Protein AF-S4P6K6-F1 (afdb_monomer)

Sequence (75 aa):
MWQSKEDIIELFKGDQGLGFSILDYQDPIDPNGTVIVIRSLVPGGVAEKNGDISPGDRVMSVNGASIKNATLDQA

Structure (mmCIF, N/CA/C/O backbone):
data_AF-S4P6K6-F1
#
_entry.id   AF-S4P6K6-F1
#
loop_
_atom_site.group_PDB
_atom_site.id
_atom_site.type_symbol
_atom_site.label_atom_id
_atom_site.label_alt_id
_atom_site.label_comp_id
_atom_site.label_asym_id
_atom_site.label_entity_id
_atom_site.label_seq_id
_atom_site.pdbx_PDB_ins_code
_atom_site.Cartn_x
_atom_site.Cartn_y
_atom_site.Cartn_z
_atom_site.occupancy
_atom_site.B_iso_or_equiv
_atom_site.auth_seq_id
_atom_site.auth_comp_id
_atom_site.auth_asym_id
_atom_site.auth_atom_id
_atom_site.pdbx_PDB_model_num
ATOM 1 N N . MET A 1 1 ? 16.325 5.373 -0.673 1.00 71.12 1 MET A N 1
ATOM 2 C CA . MET A 1 1 ? 16.388 4.061 -1.351 1.00 71.12 1 MET A CA 1
ATOM 3 C C . MET A 1 1 ? 15.775 3.057 -0.386 1.00 71.12 1 MET A C 1
ATOM 5 O O . MET A 1 1 ? 16.136 3.128 0.784 1.00 71.12 1 MET A O 1
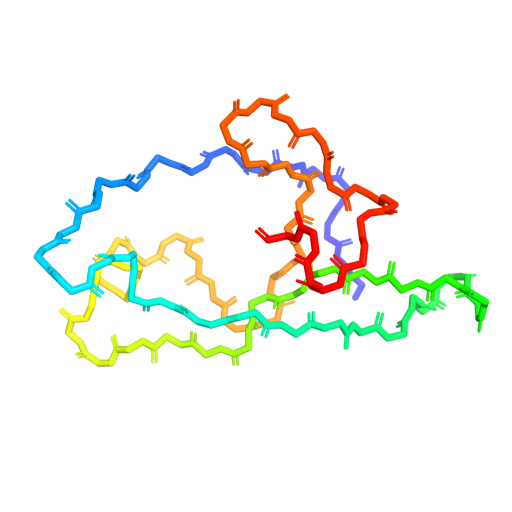ATOM 9 N N . TRP A 1 2 ? 14.804 2.240 -0.810 1.00 82.19 2 TRP A N 1
ATOM 10 C CA . TRP A 1 2 ? 1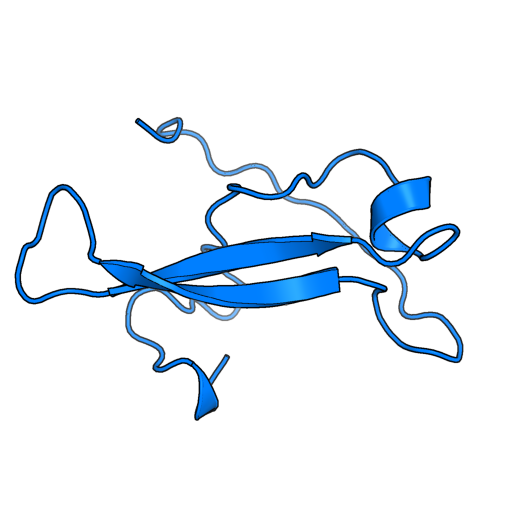4.172 1.258 0.085 1.00 82.19 2 TRP A CA 1
ATOM 11 C C . TRP A 1 2 ? 15.202 0.265 0.625 1.00 82.19 2 TRP A C 1
ATOM 13 O O . TRP A 1 2 ? 16.223 0.011 -0.019 1.00 82.19 2 TRP A O 1
ATOM 23 N N . GLN A 1 3 ? 14.945 -0.270 1.817 1.00 77.62 3 GLN A N 1
ATOM 24 C CA . GLN A 1 3 ? 15.801 -1.297 2.402 1.00 77.62 3 GLN A CA 1
ATOM 25 C C . GLN A 1 3 ? 15.714 -2.588 1.577 1.00 77.62 3 GLN A C 1
ATOM 27 O O . GLN A 1 3 ? 14.694 -2.876 0.956 1.00 77.62 3 GLN A O 1
ATOM 32 N N . SER A 1 4 ? 16.790 -3.374 1.565 1.00 78.94 4 SER A N 1
ATOM 33 C CA . SER A 1 4 ? 16.827 -4.668 0.871 1.00 78.94 4 SER A CA 1
ATOM 34 C C . SER A 1 4 ? 16.078 -5.777 1.615 1.00 78.94 4 SER A C 1
ATOM 36 O O . SER A 1 4 ? 15.793 -6.820 1.029 1.00 78.94 4 SER A O 1
ATOM 38 N N . LYS A 1 5 ? 15.785 -5.571 2.903 1.00 85.12 5 LYS A N 1
ATOM 39 C CA . LYS A 1 5 ? 15.039 -6.505 3.742 1.00 85.12 5 LYS A CA 1
ATOM 40 C C . LYS A 1 5 ? 13.547 -6.204 3.629 1.00 85.12 5 LYS A C 1
ATOM 42 O O . LYS A 1 5 ? 13.131 -5.073 3.855 1.00 85.12 5 LYS A O 1
ATOM 47 N N . GLU A 1 6 ? 12.773 -7.223 3.278 1.00 88.62 6 GLU A N 1
ATOM 48 C CA . GLU A 1 6 ? 11.313 -7.172 3.287 1.00 88.62 6 GLU A CA 1
ATOM 49 C C . GLU A 1 6 ? 10.828 -7.477 4.715 1.00 88.62 6 GLU A C 1
ATOM 51 O O . GLU A 1 6 ? 11.247 -8.476 5.310 1.00 88.62 6 GLU A O 1
ATOM 56 N N . ASP A 1 7 ? 9.968 -6.621 5.268 1.00 92.06 7 ASP A N 1
ATOM 57 C CA . ASP A 1 7 ? 9.289 -6.871 6.539 1.00 92.06 7 ASP A CA 1
ATOM 58 C C . ASP A 1 7 ? 7.869 -7.393 6.271 1.00 92.06 7 ASP A C 1
ATOM 60 O O . ASP A 1 7 ? 7.180 -6.935 5.357 1.00 92.06 7 ASP A O 1
ATOM 64 N N . ILE A 1 8 ? 7.447 -8.398 7.043 1.00 94.56 8 ILE A N 1
ATOM 65 C CA . ILE A 1 8 ? 6.118 -9.010 6.930 1.00 94.56 8 ILE A CA 1
ATOM 66 C C . ILE A 1 8 ? 5.226 -8.385 7.992 1.00 94.56 8 ILE A C 1
ATOM 68 O O . ILE A 1 8 ? 5.532 -8.468 9.180 1.00 94.56 8 ILE A O 1
ATOM 72 N N . ILE A 1 9 ? 4.121 -7.789 7.551 1.00 94.94 9 ILE A N 1
ATOM 73 C CA . ILE A 1 9 ? 3.176 -7.086 8.417 1.00 94.94 9 ILE A CA 1
ATOM 74 C C . ILE A 1 9 ? 1.810 -7.747 8.273 1.00 94.94 9 ILE A C 1
ATOM 76 O O . ILE A 1 9 ? 1.302 -7.926 7.164 1.00 94.94 9 ILE A O 1
ATOM 80 N N . GLU A 1 10 ? 1.216 -8.111 9.405 1.00 96.12 10 GLU A N 1
ATOM 81 C CA . GLU A 1 10 ? -0.121 -8.692 9.462 1.00 96.12 10 GLU A CA 1
ATOM 82 C C . GLU A 1 10 ? -1.144 -7.606 9.793 1.00 96.12 10 GLU A C 1
ATOM 84 O O . GLU A 1 10 ? -1.099 -6.981 10.851 1.00 96.12 10 GLU A O 1
ATOM 89 N N . LEU A 1 11 ? -2.101 -7.395 8.888 1.00 96.38 11 LEU A N 1
ATOM 90 C CA . LEU A 1 11 ? -3.202 -6.458 9.088 1.00 96.38 11 LEU A CA 1
ATOM 91 C C . LEU A 1 11 ? -4.535 -7.199 9.038 1.00 96.38 11 LEU A C 1
ATOM 93 O O . LEU A 1 11 ? -4.836 -7.919 8.085 1.00 96.38 11 LEU A O 1
ATOM 97 N N . PHE A 1 12 ? -5.376 -6.958 10.039 1.00 95.94 12 PHE A N 1
ATOM 98 C CA . PHE A 1 12 ? -6.735 -7.486 10.085 1.00 95.94 12 PHE A CA 1
ATOM 99 C C . PHE A 1 12 ? -7.703 -6.468 9.492 1.00 95.94 12 PHE A C 1
ATOM 101 O O . PHE A 1 12 ? -7.816 -5.342 9.976 1.00 95.94 12 PHE A O 1
ATOM 108 N N . LYS A 1 13 ? -8.412 -6.858 8.431 1.00 95.56 13 LYS A N 1
ATOM 109 C CA . LYS A 1 13 ? -9.370 -5.982 7.750 1.00 95.56 13 LYS A CA 1
ATOM 110 C C . LYS A 1 13 ? -10.485 -5.557 8.710 1.00 95.56 13 LYS A C 1
ATOM 112 O O . LYS A 1 13 ? -11.181 -6.408 9.254 1.00 95.56 13 LYS A O 1
ATOM 117 N N . GLY A 1 14 ? -10.653 -4.248 8.887 1.00 94.88 14 GLY A N 1
ATOM 118 C CA . GLY A 1 14 ? -11.787 -3.679 9.613 1.00 94.88 14 GLY A CA 1
ATOM 119 C C . GLY A 1 14 ? -12.989 -3.444 8.697 1.00 94.88 14 GLY A C 1
ATOM 120 O O . GLY A 1 14 ? -12.924 -3.683 7.488 1.00 94.88 14 GLY A O 1
ATOM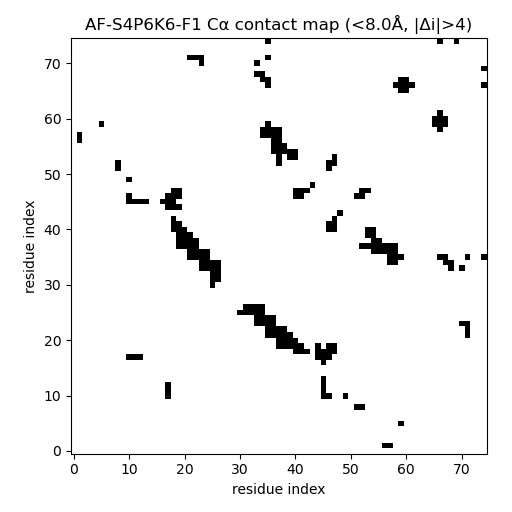 121 N N . ASP A 1 15 ? -14.065 -2.890 9.256 1.00 94.81 15 ASP A N 1
ATOM 122 C CA . ASP A 1 15 ? -15.325 -2.644 8.535 1.00 94.81 15 ASP A CA 1
ATOM 123 C C . ASP A 1 15 ? -15.158 -1.740 7.300 1.00 94.81 15 ASP A C 1
ATOM 125 O O . ASP A 1 15 ? -15.872 -1.887 6.310 1.00 94.81 15 ASP A O 1
ATOM 129 N N . GLN A 1 16 ? -14.182 -0.826 7.330 1.00 93.19 16 GLN A N 1
ATOM 130 C CA . GLN A 1 16 ? -13.857 0.082 6.221 1.00 93.19 16 GLN A CA 1
ATOM 131 C C . GLN A 1 16 ? -12.611 -0.344 5.424 1.00 93.19 16 GLN A C 1
ATOM 133 O O . GLN A 1 16 ? -12.078 0.432 4.633 1.00 93.19 16 GLN A O 1
ATOM 138 N N . GLY A 1 17 ? -12.127 -1.573 5.617 1.00 96.38 17 GLY A N 1
ATOM 139 C CA . GLY A 1 17 ? -10.936 -2.094 4.949 1.00 96.38 17 GLY A CA 1
ATOM 140 C C . GLY A 1 17 ? -9.660 -1.990 5.786 1.00 96.38 17 GLY A C 1
ATOM 141 O O . GLY A 1 17 ? -9.696 -2.048 7.014 1.00 96.38 17 GLY A O 1
ATOM 142 N N . LEU A 1 18 ? -8.516 -1.888 5.104 1.00 97.12 18 LEU A N 1
ATOM 143 C CA . LEU A 1 18 ? -7.188 -1.856 5.735 1.00 97.12 18 LEU A CA 1
ATOM 144 C C . LEU A 1 18 ? -6.711 -0.436 6.086 1.00 97.12 18 LEU A C 1
ATOM 146 O O . LEU A 1 18 ? -5.735 -0.270 6.811 1.00 97.12 18 LEU A O 1
ATOM 150 N N . GLY A 1 19 ? -7.412 0.601 5.622 1.00 97.50 19 GLY A N 1
ATOM 151 C CA . GLY A 1 19 ? -7.136 1.981 6.026 1.00 97.50 19 GLY A CA 1
ATOM 152 C C . GLY A 1 19 ? -5.867 2.586 5.424 1.00 97.50 19 GLY A C 1
ATOM 153 O O . GLY A 1 19 ? -5.240 3.419 6.069 1.00 97.50 19 GLY A O 1
ATOM 154 N N . PHE A 1 20 ? -5.493 2.199 4.206 1.00 97.56 20 PHE A N 1
ATOM 155 C CA . PHE A 1 20 ? -4.448 2.858 3.423 1.00 97.56 20 PHE A CA 1
ATOM 156 C C . PHE A 1 20 ? -4.822 2.885 1.938 1.00 97.56 20 PHE A C 1
ATOM 158 O O . PHE A 1 20 ? -5.731 2.175 1.508 1.00 97.56 20 PHE A O 1
ATOM 165 N N . SER A 1 21 ? -4.127 3.712 1.161 1.00 97.19 21 SER A N 1
ATOM 166 C CA . SER A 1 21 ? -4.199 3.709 -0.302 1.00 97.19 21 SER A CA 1
ATOM 167 C C . SER A 1 21 ? -2.826 3.449 -0.911 1.00 97.19 21 SER A C 1
ATOM 169 O O . SER A 1 21 ? -1.804 3.681 -0.262 1.00 97.19 21 SER A O 1
ATOM 171 N N . ILE A 1 22 ? -2.810 2.970 -2.152 1.00 96.69 22 ILE A N 1
ATOM 172 C CA . ILE A 1 22 ? -1.594 2.692 -2.919 1.00 96.69 22 ILE A CA 1
ATOM 173 C C . ILE A 1 22 ? -1.528 3.556 -4.181 1.00 96.69 22 ILE A C 1
ATOM 175 O O . ILE A 1 22 ? -2.529 4.141 -4.599 1.00 96.69 22 ILE A O 1
ATOM 179 N N . LEU A 1 23 ? -0.336 3.662 -4.759 1.00 95.81 23 LEU A N 1
ATOM 180 C CA . LEU A 1 23 ? -0.087 4.244 -6.077 1.00 95.81 23 LEU A CA 1
ATOM 181 C C . LEU A 1 23 ? 1.016 3.466 -6.793 1.00 95.81 23 LEU A C 1
ATOM 183 O O . LEU A 1 23 ? 1.838 2.810 -6.148 1.00 95.81 23 LEU A O 1
ATOM 187 N N . ASP A 1 24 ? 1.042 3.573 -8.114 1.00 94.06 24 ASP A N 1
ATOM 188 C CA . ASP A 1 24 ? 2.186 3.217 -8.938 1.00 94.06 24 ASP A CA 1
ATOM 189 C C . ASP A 1 24 ? 3.231 4.340 -8.903 1.00 94.06 24 ASP A C 1
ATOM 191 O O . ASP A 1 24 ? 2.938 5.525 -9.054 1.00 94.06 24 ASP A O 1
ATOM 195 N N . TYR A 1 25 ? 4.481 3.966 -8.660 1.00 93.88 25 TYR A N 1
ATOM 196 C CA . TYR A 1 25 ? 5.616 4.876 -8.607 1.00 93.88 25 TYR A CA 1
ATOM 197 C C . TYR A 1 25 ? 6.678 4.426 -9.606 1.00 93.88 25 TYR A C 1
ATOM 199 O O . TYR A 1 25 ? 6.947 3.232 -9.725 1.00 93.88 25 TYR A O 1
ATOM 207 N N . GLN A 1 26 ? 7.300 5.373 -10.308 1.00 92.50 26 GLN A N 1
ATOM 208 C CA . GLN A 1 26 ? 8.395 5.085 -11.235 1.00 92.50 26 GLN A CA 1
ATOM 209 C C . GLN A 1 26 ? 9.545 4.400 -10.488 1.00 92.50 26 GLN A C 1
ATOM 211 O O . GLN A 1 26 ? 10.052 4.962 -9.514 1.00 92.50 26 GLN A O 1
ATOM 216 N N . ASP A 1 27 ? 9.976 3.213 -10.929 1.00 90.31 27 ASP A N 1
ATOM 217 C CA . ASP A 1 27 ? 11.094 2.540 -10.268 1.00 90.31 27 ASP A CA 1
ATOM 218 C C . ASP A 1 27 ? 12.368 3.402 -10.440 1.00 90.31 27 ASP A C 1
ATOM 220 O O . ASP A 1 27 ? 12.761 3.715 -11.567 1.00 90.31 27 ASP A O 1
ATOM 224 N N . PRO A 1 28 ? 13.023 3.834 -9.344 1.00 87.50 28 PRO A N 1
ATOM 225 C CA . PRO A 1 28 ? 14.233 4.649 -9.416 1.00 87.50 28 PRO A CA 1
ATOM 226 C C . PRO A 1 28 ? 15.448 3.888 -9.973 1.00 87.50 28 PRO A C 1
ATOM 228 O O . PRO A 1 28 ? 16.467 4.513 -10.264 1.00 87.50 28 PRO A O 1
ATOM 231 N N . ILE A 1 29 ? 15.371 2.558 -10.078 1.00 88.44 29 ILE A N 1
ATOM 232 C CA . ILE A 1 29 ? 16.413 1.681 -10.623 1.00 88.44 29 ILE A CA 1
ATOM 233 C C . ILE A 1 29 ? 16.080 1.276 -12.066 1.00 88.44 29 ILE A C 1
ATOM 235 O O . ILE A 1 29 ? 16.989 1.195 -12.891 1.00 88.44 29 ILE A O 1
ATOM 239 N N . ASP A 1 30 ? 14.799 1.057 -12.379 1.00 89.56 30 ASP A N 1
ATOM 240 C CA . ASP A 1 30 ? 14.314 0.743 -13.728 1.00 89.56 30 ASP A CA 1
ATOM 241 C C . ASP A 1 30 ? 13.387 1.852 -14.273 1.00 89.56 30 ASP A C 1
ATOM 243 O O . ASP A 1 30 ? 12.193 1.877 -13.970 1.00 89.56 30 ASP A O 1
ATOM 247 N N . PRO A 1 31 ? 13.889 2.748 -15.142 1.00 88.75 31 PRO A N 1
ATOM 248 C CA . PRO A 1 31 ? 13.093 3.818 -15.745 1.00 88.75 31 PRO A CA 1
ATOM 249 C C . PRO A 1 31 ? 11.906 3.356 -16.603 1.00 88.75 31 PRO A C 1
ATOM 251 O O . PRO A 1 31 ? 11.083 4.185 -16.980 1.00 88.75 31 PRO A O 1
ATOM 254 N N . ASN A 1 32 ? 11.803 2.068 -16.941 1.00 89.50 32 ASN A N 1
ATOM 255 C CA . ASN A 1 32 ? 10.651 1.514 -17.658 1.00 89.50 32 ASN A CA 1
ATOM 256 C C . ASN A 1 32 ? 9.714 0.710 -16.741 1.00 89.50 32 ASN A C 1
ATOM 258 O O . ASN A 1 32 ? 8.654 0.271 -17.188 1.00 89.50 32 ASN A O 1
ATOM 262 N N . GLY A 1 33 ? 10.102 0.506 -15.481 1.00 88.81 33 GLY A N 1
ATOM 263 C CA . GLY A 1 33 ? 9.356 -0.252 -14.486 1.00 88.81 33 GLY A CA 1
ATOM 264 C C . GLY A 1 33 ? 8.586 0.645 -13.522 1.00 88.81 33 GLY A C 1
ATOM 265 O O . GLY A 1 33 ? 8.940 1.798 -13.280 1.00 88.81 33 GLY A O 1
ATOM 266 N N . THR A 1 34 ? 7.529 0.101 -12.927 1.00 91.62 34 THR A N 1
ATOM 267 C CA . THR A 1 34 ? 6.794 0.752 -11.837 1.00 91.62 34 THR A CA 1
ATOM 268 C C . THR A 1 34 ? 6.741 -0.154 -10.617 1.00 91.62 34 THR A C 1
ATOM 270 O O . THR A 1 34 ? 6.922 -1.369 -10.705 1.00 91.62 34 THR A O 1
ATOM 273 N N . VAL A 1 35 ? 6.534 0.453 -9.453 1.00 93.19 35 VAL A N 1
ATOM 274 C CA . VAL A 1 35 ? 6.436 -0.233 -8.166 1.00 93.19 35 VAL A CA 1
ATOM 275 C C . VAL A 1 35 ? 5.212 0.258 -7.413 1.00 93.19 35 VAL A C 1
ATOM 277 O O . VAL A 1 35 ? 4.841 1.424 -7.522 1.00 93.19 35 VAL A O 1
ATOM 280 N N . ILE A 1 36 ? 4.601 -0.617 -6.619 1.00 95.12 36 ILE A N 1
ATOM 281 C CA . ILE A 1 36 ? 3.457 -0.254 -5.784 1.00 95.12 36 ILE A CA 1
ATOM 282 C C . ILE A 1 36 ? 3.952 0.297 -4.447 1.00 95.12 36 ILE A C 1
ATOM 284 O O . ILE A 1 36 ? 4.766 -0.330 -3.762 1.00 95.12 36 ILE A O 1
ATOM 288 N N . VAL A 1 37 ? 3.458 1.477 -4.078 1.00 95.50 37 VAL A N 1
ATOM 289 C CA . VAL A 1 37 ? 3.871 2.216 -2.878 1.00 95.50 37 VAL A CA 1
ATOM 290 C C . VAL A 1 37 ? 2.649 2.614 -2.059 1.00 95.50 37 VAL A C 1
ATOM 292 O O . VAL A 1 37 ? 1.614 2.979 -2.618 1.00 95.50 37 VAL A O 1
ATOM 295 N N . ILE A 1 38 ? 2.771 2.595 -0.731 1.00 96.75 38 ILE A N 1
ATOM 296 C CA . ILE A 1 38 ? 1.761 3.154 0.172 1.00 96.75 38 ILE A CA 1
ATOM 297 C C . ILE A 1 38 ? 1.695 4.670 -0.036 1.00 96.75 38 ILE A C 1
ATOM 299 O O . ILE A 1 38 ? 2.653 5.398 0.221 1.00 96.75 38 ILE A O 1
ATOM 303 N N . ARG A 1 39 ? 0.546 5.167 -0.491 1.00 97.50 39 ARG A N 1
ATOM 304 C CA . ARG A 1 39 ? 0.313 6.590 -0.756 1.00 97.50 39 ARG A CA 1
ATOM 305 C C . ARG A 1 39 ? -0.061 7.358 0.504 1.00 97.50 39 ARG A C 1
ATOM 30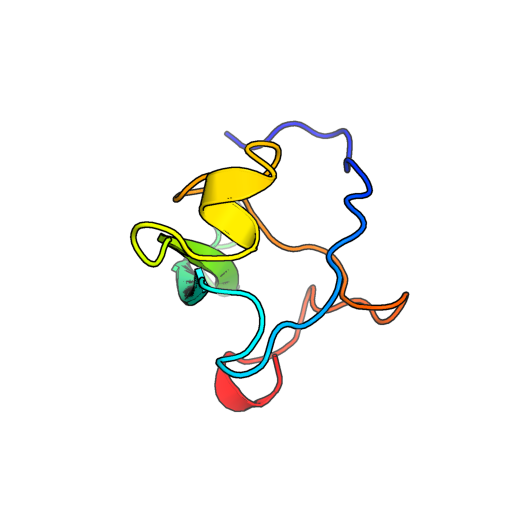7 O O . ARG A 1 39 ? 0.422 8.465 0.725 1.00 97.50 39 ARG A O 1
ATOM 314 N N . SER A 1 40 ? -0.998 6.823 1.275 1.00 98.00 40 SER A N 1
ATOM 315 C CA . SER A 1 40 ? -1.549 7.492 2.452 1.00 98.00 40 SER A CA 1
ATOM 316 C C . SER A 1 40 ? -2.170 6.490 3.410 1.00 98.00 40 SER A C 1
ATOM 318 O O . SER A 1 40 ? -2.597 5.412 2.995 1.00 98.00 40 SER A O 1
ATOM 320 N N . LEU A 1 41 ? -2.267 6.890 4.676 1.00 98.38 41 LEU A N 1
ATOM 321 C CA . LEU A 1 41 ? -3.025 6.184 5.703 1.00 98.38 41 LEU A CA 1
ATOM 322 C C . LEU A 1 41 ? -4.323 6.943 5.988 1.00 98.38 41 LEU A C 1
ATOM 324 O O . LEU A 1 41 ? -4.383 8.168 5.872 1.00 98.38 41 LEU A O 1
ATOM 328 N N . VAL A 1 42 ? -5.371 6.207 6.340 1.00 97.75 42 VAL A N 1
ATOM 329 C CA . VAL A 1 42 ? -6.638 6.772 6.805 1.00 97.75 42 VAL A CA 1
ATOM 330 C C . VAL A 1 42 ? -6.501 7.088 8.298 1.00 97.75 42 VAL A C 1
ATOM 332 O O . VAL A 1 42 ? -6.178 6.168 9.052 1.00 97.75 42 VAL A O 1
ATOM 335 N N . PRO A 1 43 ? -6.791 8.324 8.748 1.00 96.88 43 PRO A N 1
ATOM 336 C CA . PRO A 1 43 ? -6.775 8.665 10.168 1.00 96.88 43 PRO A CA 1
ATOM 337 C C . PRO A 1 43 ? -7.693 7.758 10.994 1.00 96.88 43 PRO A C 1
ATOM 339 O O . PRO A 1 43 ? -8.868 7.575 10.673 1.00 96.88 43 PRO A O 1
ATOM 342 N N . GLY A 1 44 ? -7.154 7.164 12.053 1.00 96.12 44 GLY A N 1
ATOM 343 C CA . GLY A 1 44 ? -7.809 6.162 12.888 1.00 96.12 44 GLY A CA 1
ATOM 344 C C . GLY A 1 44 ? -8.044 4.808 12.204 1.00 96.12 44 GLY A C 1
ATOM 345 O O . GLY A 1 44 ? -8.715 3.948 12.789 1.00 96.12 44 GLY A O 1
ATOM 346 N N . GLY A 1 45 ? -7.528 4.608 10.990 1.00 96.94 45 GLY A N 1
ATOM 347 C CA . GLY A 1 45 ? -7.636 3.375 10.215 1.00 96.94 45 GLY A CA 1
ATOM 348 C C . GLY A 1 45 ? -6.763 2.245 10.760 1.00 96.94 45 GLY A C 1
ATOM 349 O O . GLY A 1 45 ? -5.924 2.450 11.635 1.00 96.94 45 GLY A O 1
ATOM 350 N N . VAL A 1 46 ? -6.964 1.032 10.234 1.00 97.94 46 VAL A N 1
ATOM 351 C CA . VAL A 1 46 ? -6.233 -0.171 10.676 1.00 97.94 46 VAL A CA 1
ATOM 352 C C . VAL A 1 46 ? -4.7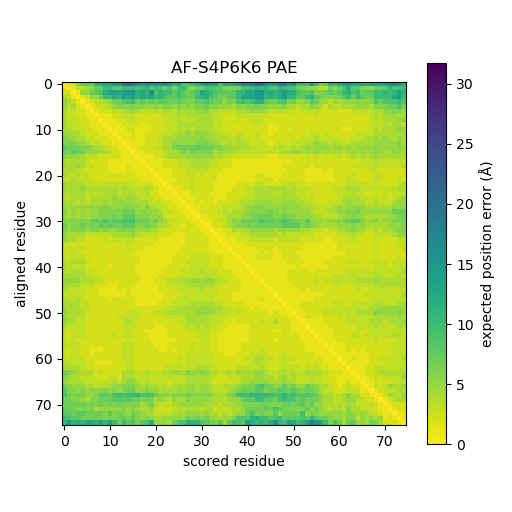24 0.010 10.515 1.00 97.94 46 VAL A C 1
ATOM 354 O O . VAL A 1 46 ? -3.989 -0.189 11.475 1.00 97.94 46 VAL A O 1
ATOM 357 N N . ALA A 1 47 ? -4.274 0.435 9.334 1.00 97.56 47 ALA A N 1
ATOM 358 C CA . ALA A 1 47 ? -2.861 0.657 9.063 1.00 97.56 47 ALA A CA 1
ATOM 359 C C . ALA A 1 47 ? -2.217 1.733 9.948 1.00 97.56 47 ALA A C 1
ATOM 361 O O . ALA A 1 47 ? -1.145 1.498 10.494 1.00 97.56 47 ALA A O 1
ATOM 362 N N . GLU A 1 48 ? -2.878 2.882 10.140 1.00 97.38 48 GLU A N 1
ATOM 363 C CA . GLU A 1 48 ? -2.348 3.943 11.012 1.00 97.38 48 GLU A CA 1
ATOM 364 C C . GLU A 1 48 ? -2.236 3.472 12.469 1.00 97.38 48 GLU A C 1
ATOM 366 O O . GLU A 1 48 ? -1.245 3.751 13.137 1.00 97.38 48 GLU A O 1
ATOM 371 N N . LYS A 1 49 ? -3.229 2.720 12.960 1.00 96.62 49 LYS A N 1
ATOM 372 C CA . LYS A 1 49 ? -3.230 2.182 14.328 1.00 96.62 49 LYS A CA 1
ATOM 373 C C . LYS A 1 49 ? -2.202 1.078 14.549 1.00 96.62 49 LYS A C 1
ATOM 375 O O . LYS A 1 49 ? -1.714 0.948 15.667 1.00 96.62 49 LYS A O 1
ATOM 380 N N . ASN A 1 50 ? -1.934 0.262 13.532 1.00 95.56 50 ASN A N 1
ATOM 381 C CA . ASN A 1 50 ? -0.883 -0.748 13.595 1.00 95.56 50 ASN A CA 1
ATOM 382 C C . ASN A 1 50 ? 0.502 -0.079 13.651 1.00 95.56 50 ASN A C 1
ATOM 384 O O . ASN A 1 50 ? 1.304 -0.449 14.498 1.00 95.56 50 ASN A O 1
ATOM 388 N N . GLY A 1 51 ? 0.740 0.946 12.824 1.00 95.44 51 GLY A N 1
ATOM 389 C CA . GLY A 1 51 ? 1.947 1.775 12.889 1.00 95.44 51 GLY A CA 1
ATOM 390 C C . GLY A 1 51 ? 3.199 1.166 12.252 1.00 95.44 51 GLY A C 1
ATOM 391 O O . GLY A 1 51 ? 4.225 1.842 12.214 1.00 95.44 51 GLY A O 1
ATOM 392 N N . ASP A 1 52 ? 3.120 -0.057 11.716 1.00 95.44 52 ASP A N 1
ATOM 393 C CA . ASP A 1 52 ? 4.255 -0.723 11.067 1.00 95.44 52 ASP A CA 1
ATOM 394 C C . ASP A 1 52 ? 4.385 -0.355 9.577 1.00 95.44 52 ASP A C 1
ATOM 396 O O . ASP A 1 52 ? 5.446 -0.564 8.993 1.00 95.44 52 ASP A O 1
ATOM 400 N N . ILE A 1 53 ? 3.333 0.208 8.958 1.00 95.00 53 ILE A N 1
ATOM 401 C CA . ILE A 1 53 ? 3.382 0.743 7.585 1.00 95.00 53 ILE A CA 1
ATOM 402 C C . ILE A 1 53 ? 3.289 2.266 7.560 1.00 95.00 53 ILE A C 1
ATOM 404 O O . ILE A 1 53 ? 2.536 2.874 8.321 1.00 95.00 53 ILE A O 1
ATOM 408 N N . SER A 1 54 ? 4.005 2.886 6.628 1.00 95.88 54 SER A N 1
ATOM 409 C CA . SER A 1 54 ? 4.046 4.331 6.422 1.00 95.88 54 SER A CA 1
ATOM 410 C C . SER A 1 54 ? 3.923 4.715 4.942 1.00 95.88 54 SER A C 1
ATOM 412 O O . SER A 1 54 ? 4.307 3.952 4.051 1.00 95.88 54 SER A O 1
ATOM 414 N N . PRO A 1 55 ? 3.410 5.922 4.631 1.00 97.06 55 PRO A N 1
ATOM 415 C CA . PRO A 1 55 ? 3.473 6.459 3.279 1.00 97.06 55 PRO A CA 1
ATOM 416 C C . PRO A 1 55 ? 4.912 6.482 2.752 1.00 97.06 55 PRO A C 1
ATOM 418 O O . PRO A 1 55 ? 5.817 6.981 3.419 1.00 97.06 55 PRO A O 1
ATOM 421 N N . GLY A 1 56 ? 5.106 5.967 1.541 1.00 95.06 56 GLY A N 1
ATOM 422 C CA . GLY A 1 56 ? 6.419 5.796 0.921 1.00 95.06 56 GLY A CA 1
ATOM 423 C C . GLY A 1 56 ? 6.969 4.372 0.993 1.00 95.06 56 GLY A C 1
ATOM 424 O O . GLY A 1 56 ? 7.915 4.074 0.262 1.00 95.06 56 GLY A O 1
ATOM 425 N N . ASP A 1 57 ? 6.378 3.475 1.783 1.00 94.62 57 ASP A N 1
ATOM 426 C CA . ASP A 1 57 ? 6.795 2.072 1.818 1.00 94.62 57 ASP A CA 1
ATOM 427 C C . ASP A 1 57 ? 6.416 1.339 0.530 1.00 94.62 57 ASP A C 1
ATOM 429 O O . ASP A 1 57 ? 5.313 1.494 0.001 1.00 94.62 57 ASP A O 1
ATOM 433 N N . ARG A 1 58 ? 7.345 0.526 0.016 1.00 94.06 58 ARG A N 1
ATOM 434 C CA . ARG A 1 58 ? 7.133 -0.300 -1.177 1.00 94.06 58 ARG A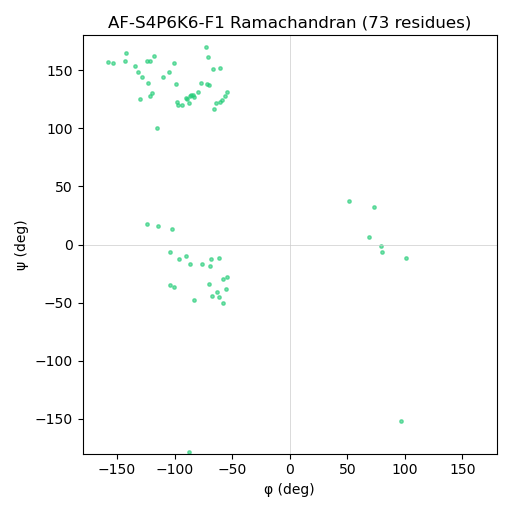 CA 1
ATOM 435 C C . ARG A 1 58 ? 6.489 -1.622 -0.782 1.00 94.06 58 ARG A C 1
ATOM 437 O O . ARG A 1 58 ? 7.017 -2.349 0.056 1.00 94.06 58 ARG A O 1
ATOM 444 N N . VAL A 1 5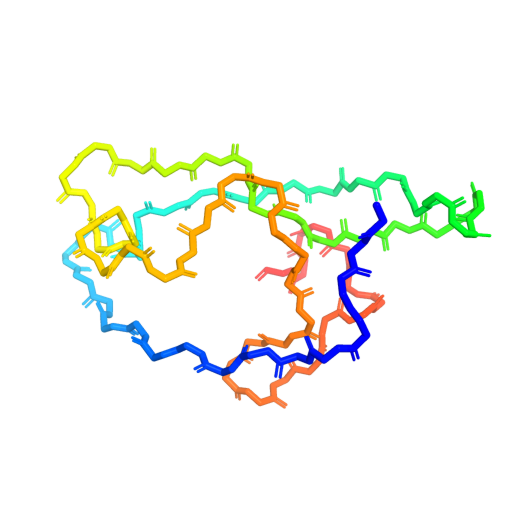9 ? 5.397 -1.969 -1.451 1.00 94.31 59 VAL A N 1
ATOM 445 C CA . VAL A 1 59 ? 4.704 -3.241 -1.247 1.00 94.31 59 VAL A CA 1
ATOM 446 C C . VAL A 1 59 ? 5.278 -4.285 -2.206 1.00 94.31 59 VAL A C 1
ATOM 448 O O . VAL A 1 59 ? 5.349 -4.073 -3.416 1.00 94.31 59 VAL A O 1
ATOM 451 N N . MET A 1 60 ? 5.717 -5.420 -1.661 1.00 93.25 60 MET A N 1
ATOM 452 C CA . MET A 1 60 ? 6.391 -6.482 -2.427 1.00 93.25 60 MET A CA 1
ATOM 453 C C . MET A 1 60 ? 5.483 -7.684 -2.694 1.00 93.25 60 MET A C 1
ATOM 455 O O . MET A 1 60 ? 5.561 -8.325 -3.751 1.00 93.25 60 MET A O 1
ATOM 459 N N . SER A 1 61 ? 4.607 -7.984 -1.736 1.00 93.69 61 SER A N 1
ATOM 460 C CA . SER A 1 61 ? 3.606 -9.041 -1.821 1.00 93.69 61 SER A CA 1
ATOM 461 C C . SER A 1 61 ? 2.409 -8.730 -0.927 1.00 93.69 61 SER A C 1
ATOM 463 O O . SER A 1 61 ? 2.530 -7.986 0.045 1.00 93.69 61 SER A O 1
ATOM 465 N N . VAL A 1 62 ? 1.262 -9.318 -1.256 1.00 94.19 62 VAL A N 1
ATOM 466 C CA . VAL A 1 62 ? 0.042 -9.269 -0.447 1.00 94.19 62 VAL A CA 1
ATOM 467 C C . VAL A 1 62 ? -0.463 -10.697 -0.296 1.00 94.19 62 VAL A C 1
ATOM 469 O O . VAL A 1 62 ? -0.644 -11.399 -1.288 1.00 94.19 62 VAL A O 1
ATOM 472 N N . ASN A 1 63 ? -0.664 -11.155 0.943 1.00 93.06 63 ASN A N 1
ATOM 473 C CA . ASN A 1 63 ? -1.127 -12.518 1.247 1.00 93.06 63 ASN A CA 1
ATOM 474 C C . ASN A 1 63 ? -0.307 -13.626 0.549 1.00 93.06 63 ASN A C 1
ATOM 476 O O . ASN A 1 63 ? -0.856 -14.621 0.080 1.00 93.06 63 ASN A O 1
ATOM 480 N N . GLY A 1 64 ? 1.011 -13.438 0.437 1.00 90.12 64 GLY A N 1
ATOM 481 C CA . GLY A 1 64 ? 1.922 -14.384 -0.219 1.00 90.12 64 GLY A CA 1
ATOM 482 C C . GLY A 1 64 ? 1.952 -14.315 -1.752 1.00 90.12 64 GLY A C 1
ATOM 483 O O . GLY A 1 64 ? 2.806 -14.957 -2.362 1.00 90.12 64 GLY A O 1
ATOM 484 N N . ALA A 1 65 ? 1.090 -13.519 -2.393 1.00 91.31 65 ALA A N 1
ATOM 485 C CA . ALA A 1 65 ? 1.162 -13.250 -3.826 1.00 91.31 65 ALA A CA 1
ATOM 486 C C . ALA A 1 65 ? 2.087 -12.056 -4.097 1.00 91.31 65 ALA A C 1
ATOM 488 O O . ALA A 1 65 ? 1.871 -10.959 -3.580 1.00 91.31 65 ALA A O 1
ATOM 489 N N . SER A 1 66 ? 3.134 -12.259 -4.901 1.00 91.12 66 SER A N 1
ATOM 490 C CA . SER A 1 66 ? 4.043 -11.172 -5.277 1.00 91.12 66 SER A CA 1
ATOM 491 C C . SER A 1 66 ? 3.377 -10.203 -6.250 1.00 91.12 66 SER A C 1
ATOM 493 O O . SER A 1 66 ? 2.739 -10.630 -7.210 1.00 91.12 66 SER A O 1
ATOM 495 N N . ILE A 1 67 ? 3.601 -8.906 -6.035 1.00 89.81 67 ILE A N 1
ATOM 496 C CA . ILE A 1 67 ? 3.065 -7.827 -6.877 1.00 89.81 67 ILE A CA 1
ATOM 497 C C . ILE A 1 67 ? 4.162 -7.057 -7.629 1.00 89.81 67 ILE A C 1
ATOM 499 O O . ILE A 1 67 ? 3.914 -5.978 -8.154 1.00 89.81 67 ILE A O 1
ATOM 503 N N . LYS A 1 68 ? 5.385 -7.606 -7.716 1.00 82.75 68 LYS A N 1
ATOM 504 C CA . LYS A 1 68 ? 6.554 -6.937 -8.330 1.00 82.75 68 LYS A CA 1
ATOM 505 C C . LYS A 1 68 ? 6.333 -6.454 -9.768 1.00 82.75 68 LYS A C 1
ATOM 507 O O . LYS A 1 68 ? 6.978 -5.496 -10.163 1.00 82.75 68 LYS A O 1
ATOM 512 N N . ASN A 1 69 ? 5.443 -7.108 -10.512 1.00 78.19 69 ASN A N 1
ATOM 513 C CA . ASN A 1 69 ? 5.097 -6.762 -11.894 1.00 78.19 69 ASN A CA 1
ATOM 514 C C . ASN A 1 69 ? 3.589 -6.511 -12.064 1.00 78.19 69 ASN A C 1
ATOM 516 O O . ASN A 1 69 ? 3.073 -6.612 -13.176 1.00 78.19 69 ASN A O 1
ATOM 520 N N . ALA A 1 70 ? 2.866 -6.281 -10.965 1.00 83.31 70 ALA A N 1
ATOM 521 C CA . ALA A 1 70 ? 1.451 -5.955 -11.031 1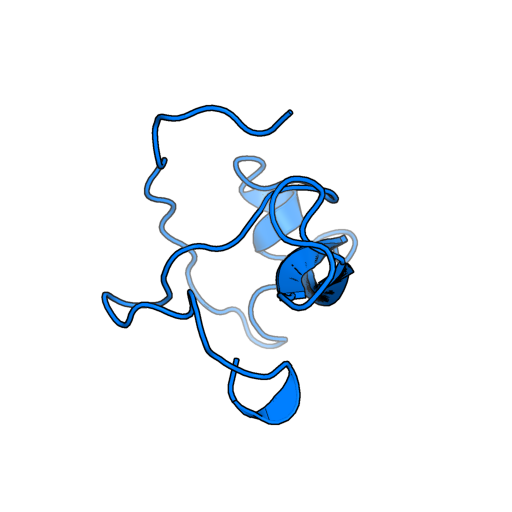.00 83.31 70 ALA A CA 1
ATOM 522 C C . ALA A 1 70 ? 1.283 -4.490 -11.443 1.00 83.31 70 ALA A C 1
ATOM 524 O O . ALA A 1 70 ? 1.998 -3.610 -10.965 1.00 83.31 70 ALA A O 1
ATOM 525 N N . THR A 1 71 ? 0.314 -4.235 -12.315 1.00 85.06 71 THR A N 1
ATOM 526 C CA . THR A 1 71 ? -0.203 -2.877 -12.524 1.00 85.06 71 THR A CA 1
ATOM 527 C C . THR A 1 71 ? -1.017 -2.437 -11.309 1.00 85.06 71 THR A C 1
ATOM 529 O O . THR A 1 71 ? -1.475 -3.278 -10.535 1.00 85.06 71 THR A O 1
ATOM 532 N N . LEU A 1 72 ? -1.241 -1.129 -11.154 1.00 85.31 72 LEU A N 1
ATOM 533 C CA . LEU A 1 72 ? -2.067 -0.604 -10.064 1.00 85.31 72 LEU A CA 1
ATOM 534 C C . LEU A 1 72 ? -3.469 -1.235 -10.035 1.00 85.31 72 LEU A C 1
ATOM 536 O O . LEU A 1 72 ? -3.960 -1.551 -8.962 1.00 85.31 72 LEU A O 1
ATOM 540 N N . ASP A 1 73 ? -4.073 -1.487 -11.199 1.00 86.62 73 ASP A N 1
ATOM 541 C CA . ASP A 1 73 ? -5.398 -2.118 -11.300 1.00 86.62 73 ASP A CA 1
ATOM 542 C C . ASP A 1 73 ? -5.405 -3.601 -10.880 1.00 86.62 73 ASP A C 1
ATOM 544 O O . ASP A 1 73 ? -6.464 -4.174 -10.623 1.00 86.62 73 ASP A O 1
ATOM 548 N N . GLN A 1 74 ? -4.237 -4.2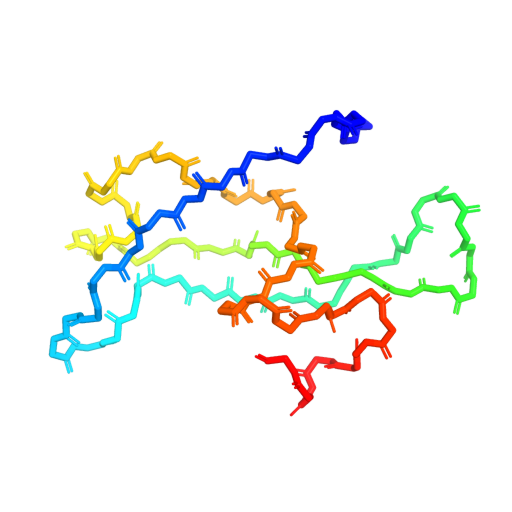49 -10.848 1.00 78.75 74 GLN A N 1
ATOM 549 C CA . GLN A 1 74 ? -4.070 -5.651 -10.448 1.00 78.75 74 GLN A CA 1
ATOM 550 C C . GLN A 1 74 ? -3.657 -5.817 -8.978 1.00 78.75 74 GLN A C 1
ATOM 552 O O . GLN A 1 74 ? -3.659 -6.951 -8.493 1.00 78.75 74 GLN A O 1
ATOM 557 N N . ALA A 1 75 ? -3.261 -4.731 -8.309 1.00 71.81 75 ALA A N 1
ATOM 558 C CA . ALA A 1 75 ? -2.792 -4.703 -6.923 1.00 71.81 75 ALA A CA 1
ATOM 559 C C . ALA A 1 75 ? -3.936 -4.400 -5.943 1.00 71.81 75 ALA A C 1
ATOM 561 O O . ALA A 1 75 ? -3.959 -5.048 -4.871 1.00 71.81 75 ALA A O 1
#

Organism: NCBI:txid116150

Mean predicted aligned error: 3.52 Å

pLDDT: mean 91.97, std 6.18, range [71.12, 98.38]

InterPro domains:
  IPR001478 PDZ domain [PF00595] (10-75)
  IPR001478 PDZ domain [PS50106] (8-75)
  IPR036034 PDZ superfamily [G3DSA:2.30.42.10] (1-75)
  IPR036034 PDZ superfamily [SSF50156] (5-75)
  IPR051342 PDZ domain-containing scaffold protein [PTHR19964] (1-75)

Nearest PDB structures (foldseek):
  2d92-assembly1_A  TM=9.360E-01  e=1.170E-05  Homo sapiens
  2jik-assembly2_B  TM=8.685E-01  e=7.718E-04  Homo sapiens
  6x1r-assembly1_A  TM=8.355E-01  e=1.060E-03  Monosiga brevicollis
  2jil-assembly2_B  TM=8.338E-01  e=2.419E-03  Homo sapiens
  2yt7-assembly1_A  TM=7.000E-01  e=1.653E-03  Homo sapiens

Solvent-accessible surface area (backbone atoms only — not comparable to full-atom values): 4878 Å² total; per-residue (Å²): 130,84,73,93,71,85,82,90,80,90,80,72,73,48,98,87,39,51,24,62,45,71,43,72,39,78,30,94,87,39,90,90,42,53,39,44,27,33,62,41,63,35,89,89,19,48,36,50,70,68,58,85,63,56,63,72,42,72,55,57,56,60,98,87,45,72,40,70,84,51,53,71,93,74,105

Secondary structure (DSSP, 8-state):
---SSPPP-----BTTBSSEEEEEEE-SS-TT-EEEEEEEE-TTSHHHHH-S--TTPBP-EETTEE-TT--GGG-

Radius of gyration: 12.5 Å; Cα contacts (8 Å, |Δi|>4): 118; chains: 1; bounding box: 32×23×32 Å

Foldseek 3Di:
DDDPDDDDDDFDADPVGQFWDWDWDQDPVDNVATFIFTQDGHVVGRCVVSVPDDGGDTDQADPPHGCRRPDSVRD